Protein AF-A0A0J1J393-F1 (afdb_monomer)

Solvent-accessible surface area (backbone atoms only — not comparable to full-atom values): 5508 Å² total; per-residue (Å²): 138,66,65,65,86,74,43,38,67,24,71,94,51,29,39,32,69,69,55,50,25,66,78,66,74,44,53,67,69,58,52,54,52,46,51,61,58,47,45,79,83,40,72,68,45,62,86,85,76,78,54,34,33,15,27,57,32,88,89,36,70,68,34,48,51,50,50,56,50,50,53,55,51,52,53,51,47,53,52,51,50,51,61,65,40,51,64,55,32,60,74,72,65,73,118

Foldseek 3Di:
DQLQVVAEEALVQADALVNSCVVVVDDSVVSVVRVVVCVVPAVWDDPPPRSHIHGYDPPDPVSVVRSVVVVVVVVVVVVVVVVVCPVVCVVVVVD

Nearest PDB structures (foldseek):
  8cil-assembly1_B  TM=7.576E-01  e=1.894E-01  Coxiella burnetii
  3cuo-assembly2_C  TM=5.796E-01  e=1.445E-01  unclassified
  7el2-assembly1_B-2  TM=4.822E-01  e=3.256E-01  Acinetobacter baumannii
  2qww-assembly3_E  TM=4.716E-01  e=7.337E-01  Listeria monocytogenes serotype 4b str. F2365
  5x7z-assembly1_A-2  TM=4.046E-01  e=1.653E+00  Mycobacterium tuberculosis H37Rv

Mean predicted aligned error: 3.08 Å

Structure (mmCIF, N/CA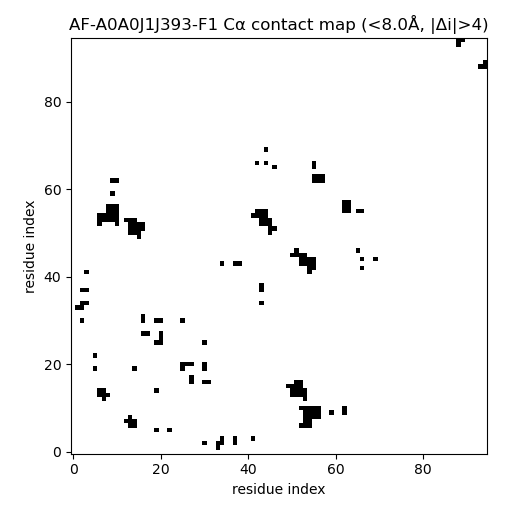/C/O backbone):
data_AF-A0A0J1J393-F1
#
_entry.id   AF-A0A0J1J393-F1
#
loop_
_atom_site.group_PDB
_atom_site.id
_atom_site.type_symbol
_atom_site.label_atom_id
_atom_site.label_alt_id
_atom_site.label_comp_id
_atom_site.label_asym_id
_atom_site.label_entity_id
_atom_site.label_seq_id
_atom_site.pdbx_PDB_ins_code
_atom_site.Cartn_x
_atom_site.Cartn_y
_atom_site.Cartn_z
_atom_site.occupancy
_atom_site.B_iso_or_equiv
_atom_site.auth_seq_id
_atom_site.auth_comp_id
_atom_site.auth_asym_id
_atom_site.auth_atom_id
_atom_site.pdbx_PDB_model_num
ATOM 1 N N . MET A 1 1 ? -17.329 -9.002 -3.253 1.00 81.94 1 MET A N 1
ATOM 2 C CA . MET A 1 1 ? -16.886 -8.416 -1.971 1.00 81.94 1 MET A CA 1
ATOM 3 C C . MET A 1 1 ? -16.017 -7.214 -2.264 1.00 81.94 1 MET A C 1
ATOM 5 O O . MET A 1 1 ? -15.157 -7.324 -3.132 1.00 81.94 1 MET A O 1
ATOM 9 N N . ASN A 1 2 ? -16.246 -6.107 -1.566 1.00 93.56 2 ASN A N 1
ATOM 10 C CA . ASN A 1 2 ? -15.447 -4.898 -1.685 1.00 93.56 2 ASN A CA 1
ATOM 11 C C . ASN A 1 2 ? -14.578 -4.741 -0.426 1.00 93.56 2 ASN A C 1
ATOM 13 O O . ASN A 1 2 ? -15.090 -4.782 0.686 1.00 93.56 2 ASN A O 1
ATOM 17 N N . ILE A 1 3 ? -13.258 -4.610 -0.589 1.00 97.25 3 ILE A N 1
ATOM 18 C CA . ILE A 1 3 ? -12.338 -4.464 0.554 1.00 97.25 3 ILE A CA 1
ATOM 19 C C . ILE A 1 3 ? -12.459 -3.088 1.219 1.00 97.25 3 ILE A C 1
ATOM 21 O O . ILE A 1 3 ? -12.127 -2.953 2.392 1.00 97.25 3 ILE A O 1
ATOM 25 N N . VAL A 1 4 ? -12.948 -2.082 0.482 1.00 97.88 4 VAL A N 1
ATOM 26 C CA . VAL A 1 4 ? -13.142 -0.708 0.971 1.00 97.88 4 VAL A CA 1
ATOM 27 C C . VAL A 1 4 ? -14.098 -0.684 2.162 1.00 97.88 4 VAL A C 1
ATOM 29 O O . VAL A 1 4 ? -13.835 0.032 3.120 1.00 97.88 4 VAL A O 1
ATOM 32 N N . ASP A 1 5 ? -15.121 -1.542 2.160 1.00 97.88 5 ASP A N 1
ATOM 33 C CA . ASP A 1 5 ? -16.120 -1.646 3.235 1.00 97.88 5 ASP A CA 1
ATOM 34 C C . ASP A 1 5 ? -15.502 -2.039 4.595 1.00 97.88 5 ASP A C 1
ATOM 36 O O . ASP A 1 5 ? -16.114 -1.849 5.643 1.00 97.88 5 ASP A O 1
ATOM 40 N N . TYR A 1 6 ? -14.274 -2.570 4.589 1.00 98.12 6 TYR A N 1
ATOM 41 C CA . TYR A 1 6 ? -13.526 -2.984 5.779 1.00 98.12 6 TYR A CA 1
ATOM 42 C C . TYR A 1 6 ? -12.398 -2.012 6.153 1.00 98.12 6 TYR A C 1
ATOM 44 O O . TYR A 1 6 ? -11.706 -2.241 7.147 1.00 98.12 6 TYR A O 1
ATOM 52 N N . ILE A 1 7 ? -12.171 -0.958 5.362 1.00 98.25 7 ILE A N 1
ATOM 53 C CA . ILE A 1 7 ? -11.112 0.029 5.588 1.00 98.25 7 ILE A CA 1
ATOM 54 C C . ILE A 1 7 ? -11.756 1.320 6.105 1.00 98.25 7 ILE A C 1
ATOM 56 O O . ILE A 1 7 ? -12.432 2.016 5.349 1.00 98.25 7 ILE A O 1
ATOM 60 N N . PRO A 1 8 ? -11.544 1.674 7.379 1.00 98.25 8 PRO A N 1
ATOM 61 C CA . PRO A 1 8 ? -12.206 2.821 7.977 1.00 98.25 8 PRO A CA 1
ATOM 62 C C . PRO A 1 8 ? -11.600 4.153 7.525 1.00 98.25 8 PRO A C 1
ATOM 64 O O . PRO A 1 8 ? -10.447 4.241 7.086 1.00 98.25 8 PRO A O 1
ATOM 67 N N . VAL A 1 9 ? -12.402 5.207 7.681 1.00 98.50 9 VAL A N 1
ATOM 68 C CA . VAL A 1 9 ? -11.992 6.597 7.466 1.00 98.50 9 VAL A CA 1
ATOM 69 C C . VAL A 1 9 ? -11.223 7.109 8.690 1.00 98.50 9 VAL A C 1
ATOM 71 O O . VAL A 1 9 ? -11.618 6.856 9.831 1.00 98.50 9 VAL A O 1
ATOM 74 N N . GLY A 1 10 ? -10.139 7.846 8.455 1.00 98.25 10 GLY A N 1
ATOM 75 C CA . GLY A 1 10 ? -9.304 8.458 9.484 1.00 98.25 10 GLY A CA 1
ATOM 76 C C . GLY A 1 10 ? -8.104 7.599 9.890 1.00 98.25 10 GLY A C 1
ATOM 77 O O . GLY A 1 10 ? -8.249 6.423 10.225 1.00 98.25 10 GLY A O 1
ATOM 78 N N . TYR A 1 11 ? -6.913 8.200 9.950 1.00 97.50 11 TYR A N 1
ATOM 79 C CA . TYR A 1 11 ? -5.672 7.518 10.364 1.00 97.50 11 TYR A CA 1
ATOM 80 C C . TYR A 1 11 ? -5.772 6.816 11.730 1.00 97.50 11 TYR A C 1
ATOM 82 O O . TYR A 1 11 ? -5.253 5.717 11.919 1.00 97.50 11 TYR A O 1
ATOM 90 N N . GLN A 1 12 ? -6.466 7.434 12.684 1.00 96.69 12 GLN A N 1
ATOM 91 C CA . GLN A 1 12 ? -6.682 6.887 14.029 1.00 96.69 12 GLN A CA 1
ATOM 92 C C . GLN A 1 12 ? -7.437 5.551 14.047 1.00 96.69 12 GLN A C 1
ATOM 94 O O . GLN A 1 12 ? -7.290 4.789 14.998 1.00 96.69 12 GLN A O 1
ATOM 99 N N . ASN A 1 13 ? -8.193 5.256 12.988 1.00 97.44 13 ASN A N 1
ATOM 100 C CA . ASN A 1 13 ? -8.982 4.038 12.858 1.00 97.44 13 ASN A CA 1
ATOM 101 C C . ASN A 1 13 ? -8.271 2.960 12.028 1.00 97.44 13 ASN A C 1
ATOM 103 O O . ASN A 1 13 ? -8.875 1.930 11.754 1.00 97.44 13 ASN A O 1
ATOM 107 N N . ALA A 1 14 ? -7.022 3.182 11.601 1.00 97.94 14 ALA A N 1
ATOM 108 C CA . ALA A 1 14 ? -6.336 2.315 10.648 1.00 97.94 14 ALA A CA 1
ATOM 109 C C . ALA A 1 14 ? -6.414 0.819 11.003 1.00 97.94 14 ALA A C 1
ATOM 111 O O . ALA A 1 14 ? -6.261 0.408 12.155 1.00 97.94 14 ALA A O 1
ATOM 112 N N . VAL A 1 15 ? -6.631 0.003 9.971 1.00 98.19 15 VAL A N 1
ATOM 113 C CA . VAL A 1 15 ? -6.803 -1.445 10.086 1.00 98.19 15 VAL A CA 1
ATOM 114 C C . VAL A 1 15 ? -5.597 -2.175 9.507 1.00 98.19 15 VAL A C 1
ATOM 116 O O . VAL A 1 15 ? -5.160 -1.945 8.376 1.00 98.19 15 VAL A O 1
ATOM 119 N N . THR A 1 16 ? -5.019 -3.087 10.277 1.00 98.00 16 THR A N 1
ATOM 120 C CA . THR A 1 16 ? -3.874 -3.878 9.816 1.00 98.00 16 THR A CA 1
ATOM 121 C C . THR A 1 16 ? -4.296 -4.915 8.777 1.00 98.00 16 THR A C 1
ATOM 123 O O . THR A 1 16 ? -5.434 -5.386 8.748 1.00 98.00 16 THR A O 1
ATOM 126 N N . ARG A 1 17 ? -3.345 -5.362 7.948 1.00 96.88 17 ARG A N 1
ATOM 127 C CA . ARG A 1 17 ? -3.605 -6.437 6.975 1.00 96.88 17 ARG A CA 1
ATOM 128 C C . ARG A 1 17 ? -4.061 -7.731 7.650 1.00 96.88 17 ARG A C 1
ATOM 130 O O . ARG A 1 17 ? -4.970 -8.385 7.160 1.00 96.88 17 ARG A O 1
ATOM 137 N N . LYS A 1 18 ? -3.479 -8.054 8.812 1.00 98.06 18 LYS A N 1
ATOM 138 C CA . LYS A 1 18 ? -3.866 -9.216 9.621 1.00 98.06 18 LYS A CA 1
ATOM 139 C C . LYS A 1 18 ? -5.329 -9.130 10.064 1.00 98.06 18 LYS A C 1
ATOM 141 O O . LYS A 1 18 ? -6.043 -10.120 9.955 1.00 98.06 18 LYS A O 1
ATOM 146 N N . GLN A 1 19 ? -5.776 -7.962 10.529 1.00 98.25 19 GLN A N 1
ATOM 147 C CA . GLN A 1 19 ? -7.184 -7.742 10.873 1.00 98.25 19 GLN A CA 1
ATOM 148 C C . GLN A 1 19 ? -8.085 -7.891 9.646 1.00 98.25 19 GLN A C 1
ATOM 150 O O . GLN A 1 19 ? -9.097 -8.573 9.736 1.00 98.25 19 GLN A O 1
ATOM 155 N N . LEU A 1 20 ? -7.693 -7.349 8.489 1.00 98.19 20 LEU A N 1
ATOM 156 C CA . LEU A 1 20 ? -8.447 -7.533 7.245 1.00 98.19 20 LEU A CA 1
ATOM 157 C C . LEU A 1 20 ? -8.572 -9.012 6.854 1.00 98.19 20 LEU A C 1
ATOM 159 O O . LEU A 1 20 ? -9.663 -9.441 6.492 1.00 98.19 20 LEU A O 1
ATOM 163 N N . CYS A 1 21 ? -7.510 -9.814 6.975 1.00 98.38 21 CYS A N 1
ATOM 164 C CA . CYS A 1 21 ? -7.587 -11.261 6.733 1.00 98.38 21 CYS A CA 1
ATOM 165 C C . CYS A 1 21 ? -8.604 -11.942 7.660 1.00 98.38 21 CYS A C 1
ATOM 167 O O . CYS A 1 21 ? -9.395 -12.759 7.201 1.00 98.38 21 CYS A O 1
ATOM 169 N N . ILE A 1 22 ? -8.622 -11.575 8.946 1.00 98.12 22 ILE A N 1
ATOM 170 C CA . ILE A 1 22 ? -9.574 -12.120 9.927 1.00 98.12 22 ILE A CA 1
ATOM 171 C C . ILE A 1 22 ? -11.010 -11.705 9.580 1.00 98.12 22 ILE A C 1
ATOM 173 O O . ILE A 1 22 ? -11.889 -12.557 9.525 1.00 98.12 22 ILE A O 1
ATOM 177 N N . LEU A 1 23 ? -11.242 -10.417 9.310 1.00 97.31 23 LEU A N 1
ATOM 178 C CA . LEU A 1 23 ? -12.572 -9.865 9.023 1.00 97.31 23 LEU A CA 1
ATOM 179 C C . LEU A 1 23 ? -13.173 -10.399 7.718 1.00 97.31 23 LEU A C 1
ATOM 181 O O . LEU A 1 23 ? -14.388 -10.521 7.602 1.00 97.31 23 LEU A O 1
ATOM 185 N N . THR A 1 24 ? -12.326 -10.700 6.735 1.00 96.88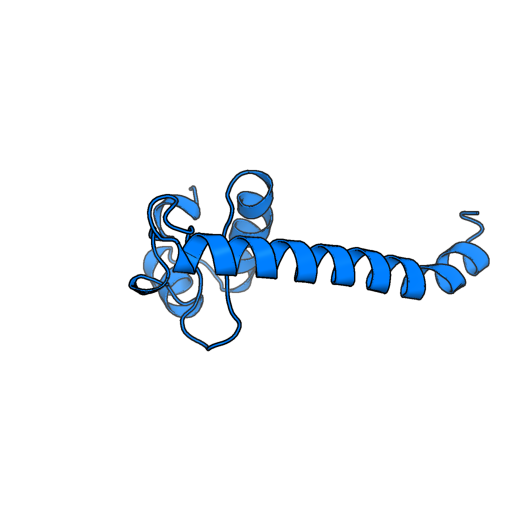 24 THR A N 1
ATOM 186 C CA . THR A 1 24 ? -12.758 -11.143 5.402 1.00 96.88 24 THR A CA 1
ATOM 187 C C . THR A 1 24 ? -12.702 -12.659 5.212 1.00 96.88 24 THR A C 1
ATOM 189 O O . THR A 1 24 ? -13.254 -13.165 4.238 1.00 96.88 24 THR A O 1
ATOM 192 N N . GLY A 1 25 ? -12.000 -13.389 6.087 1.00 97.75 25 GLY A N 1
ATOM 193 C CA . GLY A 1 25 ? -11.697 -14.814 5.910 1.00 97.75 25 GLY A CA 1
ATOM 194 C C . GLY A 1 25 ? -10.764 -15.114 4.728 1.00 97.75 25 GLY A C 1
ATOM 195 O O . GLY A 1 25 ? -10.620 -16.269 4.329 1.00 97.75 25 GLY A O 1
ATOM 196 N N . LEU A 1 26 ? -10.145 -14.090 4.133 1.00 97.94 26 LEU A N 1
ATOM 197 C CA . LEU A 1 26 ? -9.297 -14.224 2.953 1.00 97.94 26 LEU A CA 1
ATOM 198 C C . LEU A 1 26 ? -7.821 -14.396 3.317 1.00 97.94 26 LEU A C 1
ATOM 200 O O . LEU A 1 26 ? -7.344 -13.965 4.366 1.00 97.94 26 LEU A O 1
ATOM 204 N N . SER A 1 27 ? -7.065 -14.981 2.386 1.00 98.06 27 SER A N 1
ATOM 205 C CA . SER A 1 27 ? -5.610 -15.052 2.499 1.00 98.06 27 SER A CA 1
ATOM 206 C C . SER A 1 27 ? -4.962 -13.668 2.379 1.00 98.06 27 SER A C 1
ATOM 208 O O . SER A 1 27 ? -5.459 -12.793 1.666 1.00 98.06 27 SER A O 1
ATOM 210 N N . ASP A 1 28 ? -3.790 -13.499 3.003 1.00 98.00 28 ASP A N 1
ATOM 211 C CA . ASP A 1 28 ? -3.017 -12.245 2.951 1.00 98.00 28 ASP A CA 1
ATOM 212 C C . ASP A 1 28 ? -2.754 -11.780 1.514 1.00 98.00 28 ASP A C 1
ATOM 214 O O . ASP A 1 28 ? -2.910 -10.603 1.189 1.00 98.00 28 ASP A O 1
ATOM 218 N N . ARG A 1 29 ? -2.440 -12.732 0.623 1.00 98.06 29 ARG A N 1
ATOM 219 C CA . ARG A 1 29 ? -2.242 -12.466 -0.804 1.00 98.06 29 ARG A CA 1
ATOM 220 C C . ARG A 1 29 ? -3.494 -11.859 -1.430 1.00 98.06 29 ARG A C 1
ATOM 222 O O . ARG A 1 29 ? -3.388 -10.822 -2.076 1.00 98.06 29 ARG A O 1
ATOM 229 N N . LYS A 1 30 ? -4.668 -12.456 -1.196 1.00 98.19 30 LYS A N 1
ATOM 230 C CA . LYS A 1 30 ? -5.925 -11.965 -1.771 1.00 98.19 30 LYS A CA 1
ATOM 231 C C . LYS A 1 30 ? -6.309 -10.596 -1.209 1.00 98.19 30 LYS A C 1
ATOM 233 O O . LYS A 1 30 ? -6.722 -9.738 -1.980 1.00 98.19 30 LYS A O 1
ATOM 238 N N . VAL A 1 31 ? -6.121 -10.364 0.093 1.00 98.31 31 VAL A N 1
ATOM 239 C CA . VAL A 1 31 ? -6.331 -9.044 0.718 1.00 98.31 31 VAL A CA 1
ATOM 240 C C . VAL A 1 31 ? -5.423 -7.992 0.082 1.00 98.31 31 VAL A C 1
ATOM 242 O O . VAL A 1 31 ? -5.883 -6.911 -0.275 1.00 98.31 31 VAL A O 1
ATOM 245 N N . ARG A 1 32 ? -4.138 -8.306 -0.103 1.00 97.69 32 ARG A N 1
ATOM 246 C CA . ARG A 1 32 ? -3.170 -7.392 -0.718 1.00 97.69 32 ARG A CA 1
ATOM 247 C C . ARG A 1 32 ? -3.554 -7.029 -2.153 1.00 97.69 32 ARG A C 1
ATOM 249 O O . ARG A 1 32 ? -3.455 -5.858 -2.511 1.00 97.69 32 ARG A O 1
ATOM 256 N N . ASP A 1 33 ? -3.995 -8.007 -2.940 1.00 98.06 33 ASP A N 1
ATOM 257 C CA . ASP A 1 33 ? -4.413 -7.786 -4.327 1.00 98.06 33 ASP A CA 1
ATOM 258 C C . ASP A 1 33 ? -5.687 -6.920 -4.378 1.00 98.06 33 ASP A C 1
ATOM 260 O O . ASP A 1 33 ? -5.725 -5.928 -5.100 1.00 98.06 33 ASP A O 1
ATOM 264 N N . LEU A 1 34 ? -6.676 -7.193 -3.515 1.00 98.25 34 LEU A N 1
ATOM 265 C CA . LEU A 1 34 ? -7.890 -6.374 -3.413 1.00 98.25 34 LEU A CA 1
ATOM 266 C C . LEU A 1 34 ? -7.598 -4.920 -3.010 1.00 98.25 34 LEU A C 1
ATOM 268 O O . LEU A 1 34 ? -8.203 -4.006 -3.561 1.00 98.25 34 LEU A O 1
ATOM 272 N N . ILE A 1 35 ? -6.673 -4.683 -2.070 1.00 98.06 35 ILE A N 1
ATOM 273 C CA . ILE A 1 35 ? -6.259 -3.318 -1.694 1.00 98.06 35 ILE A CA 1
ATOM 274 C C . ILE A 1 35 ? -5.597 -2.611 -2.880 1.00 98.06 35 ILE A C 1
ATOM 276 O O . ILE A 1 35 ? -5.860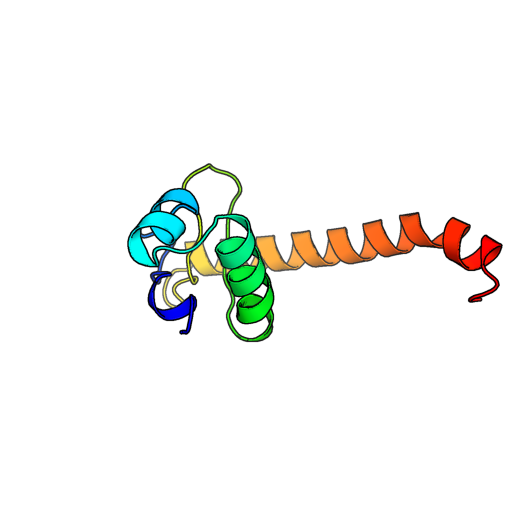 -1.433 -3.116 1.00 98.06 35 ILE A O 1
ATOM 280 N N . ALA A 1 36 ? -4.718 -3.306 -3.610 1.00 96.94 36 ALA A N 1
ATOM 281 C CA . ALA A 1 36 ? -4.055 -2.744 -4.784 1.00 96.94 36 ALA A CA 1
ATOM 282 C C . ALA A 1 36 ? -5.067 -2.369 -5.875 1.00 96.94 36 ALA A C 1
ATOM 284 O O . ALA A 1 36 ? -4.926 -1.322 -6.503 1.00 96.94 36 ALA A O 1
ATOM 285 N N . ASP A 1 37 ? -6.103 -3.187 -6.051 1.00 97.81 37 ASP A N 1
ATOM 286 C CA . ASP A 1 37 ? -7.176 -2.922 -6.998 1.00 97.81 37 ASP A CA 1
ATOM 287 C C . ASP A 1 37 ? -8.052 -1.740 -6.574 1.00 97.81 37 ASP A C 1
ATOM 289 O O . ASP A 1 37 ? -8.274 -0.827 -7.369 1.00 97.81 37 ASP A O 1
ATOM 293 N N . ALA A 1 38 ? -8.485 -1.706 -5.312 1.00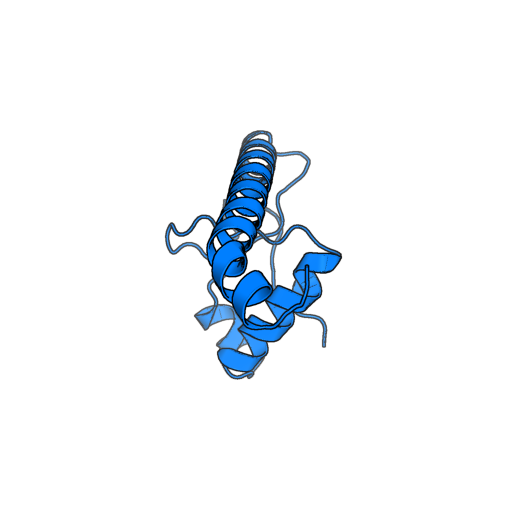 97.94 38 ALA A N 1
ATOM 294 C CA . ALA A 1 38 ? -9.320 -0.635 -4.770 1.00 97.94 38 ALA A CA 1
ATOM 295 C C . ALA A 1 38 ? -8.624 0.736 -4.775 1.00 97.94 38 ALA A C 1
ATOM 297 O O . ALA A 1 38 ? -9.276 1.765 -4.944 1.00 97.94 38 ALA A O 1
ATOM 298 N N . ARG A 1 39 ? -7.290 0.766 -4.648 1.00 96.56 39 ARG A N 1
ATOM 299 C CA . ARG A 1 39 ? -6.492 2.003 -4.692 1.00 96.56 39 ARG A CA 1
ATOM 300 C C . ARG A 1 39 ? -6.616 2.802 -5.982 1.00 96.56 39 ARG A C 1
ATOM 302 O O . ARG A 1 39 ? -6.279 3.982 -5.977 1.00 96.56 39 ARG A O 1
ATOM 309 N N . ARG A 1 40 ? -7.067 2.175 -7.069 1.00 95.88 40 ARG A N 1
ATOM 310 C CA . ARG A 1 40 ? -7.292 2.862 -8.346 1.00 95.88 40 ARG A CA 1
ATOM 311 C C . ARG A 1 40 ? -8.446 3.863 -8.267 1.00 95.88 40 ARG A C 1
ATOM 313 O O . ARG A 1 40 ? -8.381 4.887 -8.928 1.00 95.88 40 ARG A O 1
ATOM 320 N N . GLU A 1 41 ? -9.418 3.607 -7.391 1.00 97.38 41 GLU A N 1
ATOM 321 C CA . GLU A 1 41 ? -10.635 4.418 -7.249 1.00 97.38 41 GLU A CA 1
ATOM 322 C C . GLU A 1 41 ? -10.771 5.068 -5.860 1.00 97.38 41 GLU A C 1
ATOM 324 O O . GLU A 1 41 ? -11.582 5.966 -5.659 1.00 97.38 41 GLU A O 1
ATOM 329 N N . THR A 1 42 ? -10.012 4.609 -4.858 1.00 97.62 42 THR A N 1
ATOM 330 C CA . THR A 1 42 ? -10.126 5.073 -3.465 1.00 97.62 42 THR A CA 1
ATOM 331 C C . THR A 1 42 ? -8.747 5.338 -2.850 1.00 97.62 42 THR A C 1
ATOM 333 O O . THR A 1 42 ? -7.882 4.460 -2.893 1.00 97.62 42 THR A O 1
ATOM 336 N N . PRO A 1 43 ? -8.509 6.502 -2.213 1.00 97.31 43 PRO A N 1
ATOM 337 C CA . PRO A 1 43 ? -7.204 6.841 -1.644 1.00 97.31 43 PRO A CA 1
ATOM 338 C C . PRO A 1 43 ? -6.910 6.045 -0.360 1.00 97.31 43 PRO A C 1
ATOM 340 O O . PRO A 1 43 ? -7.071 6.543 0.745 1.00 97.31 43 PRO A O 1
ATOM 343 N N . ILE A 1 44 ? -6.454 4.797 -0.480 1.00 98.06 44 ILE A N 1
ATOM 344 C CA . ILE A 1 44 ? -6.121 3.941 0.673 1.00 98.06 44 ILE A CA 1
ATOM 345 C C . ILE A 1 44 ? -4.649 4.122 1.066 1.00 98.06 44 ILE A C 1
ATOM 347 O O . ILE A 1 44 ? -3.738 3.620 0.392 1.00 98.06 44 ILE A O 1
ATOM 351 N N . ILE A 1 45 ? -4.402 4.756 2.209 1.00 96.94 45 ILE A N 1
ATOM 352 C CA . ILE A 1 45 ? -3.060 5.091 2.698 1.00 96.94 45 ILE A CA 1
ATOM 353 C C . ILE A 1 45 ? -2.578 4.045 3.705 1.00 96.94 45 ILE A C 1
ATOM 355 O O . ILE A 1 45 ? -3.350 3.514 4.494 1.00 96.94 45 ILE A O 1
ATOM 359 N N . ASN A 1 46 ? -1.275 3.760 3.684 1.00 95.62 46 ASN A N 1
ATOM 360 C CA . ASN A 1 46 ? -0.558 3.092 4.770 1.00 95.62 46 ASN A CA 1
ATOM 361 C C . ASN A 1 46 ? 0.777 3.821 4.971 1.00 95.62 46 ASN A C 1
ATOM 363 O O . ASN A 1 46 ? 1.542 3.948 4.015 1.00 95.62 46 ASN A O 1
ATOM 367 N N . GLN A 1 47 ? 1.043 4.303 6.188 1.00 91.88 47 GLN 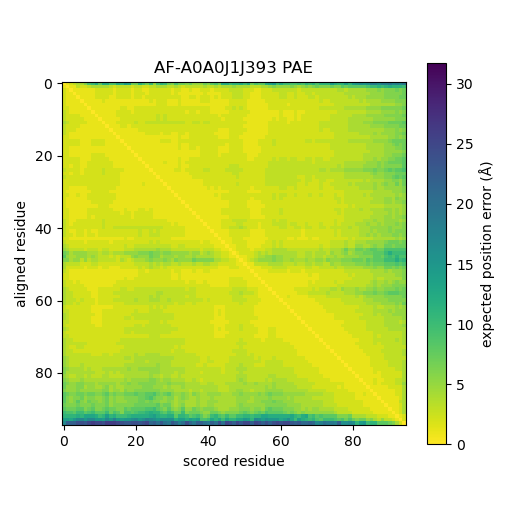A N 1
ATOM 368 C CA . GLN A 1 47 ? 2.218 5.132 6.493 1.00 91.88 47 GLN A CA 1
ATOM 369 C C . GLN A 1 47 ? 3.466 4.345 6.918 1.00 91.88 47 GLN A C 1
ATOM 371 O O . GLN A 1 47 ? 4.462 4.945 7.302 1.00 91.88 47 GLN A O 1
ATOM 376 N N . GLN A 1 48 ? 3.444 3.012 6.816 1.00 87.94 48 GLN A N 1
ATOM 377 C CA . GLN A 1 48 ? 4.555 2.125 7.191 1.00 87.94 48 GLN A CA 1
ATOM 378 C C . GLN A 1 48 ? 4.962 2.218 8.673 1.00 87.94 48 GLN A C 1
ATOM 380 O O . GLN A 1 48 ? 6.049 1.808 9.058 1.00 87.94 48 GLN A O 1
ATOM 385 N N . ASP A 1 49 ? 4.057 2.695 9.521 1.00 92.00 49 ASP A N 1
ATOM 386 C CA . ASP A 1 49 ? 4.210 2.845 10.970 1.00 92.00 49 ASP A CA 1
ATOM 387 C C . ASP A 1 49 ? 3.559 1.693 11.757 1.00 92.00 49 ASP A C 1
ATOM 389 O O . ASP A 1 49 ? 3.300 1.794 12.953 1.00 92.00 49 ASP A O 1
ATOM 393 N N . SER A 1 50 ? 3.271 0.588 11.068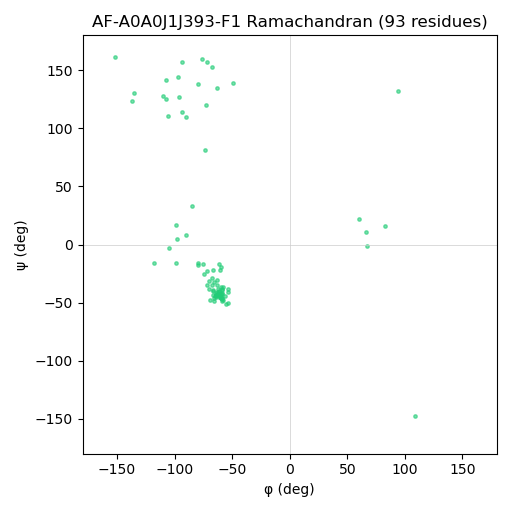 1.00 91.25 50 SER A N 1
ATOM 394 C CA . SER A 1 50 ? 2.568 -0.596 11.578 1.00 91.25 50 SER A CA 1
ATOM 395 C C . SER A 1 50 ? 1.090 -0.403 11.949 1.00 91.25 50 SER A C 1
ATOM 397 O O . SER A 1 50 ? 0.445 -1.397 12.282 1.00 91.25 50 SER A O 1
ATOM 399 N N . LYS A 1 51 ? 0.504 0.800 11.827 1.00 94.25 51 LYS A N 1
ATOM 400 C CA . LYS A 1 51 ? -0.920 1.013 12.162 1.00 94.25 51 LYS A CA 1
ATOM 401 C C . LYS A 1 51 ? -1.891 0.454 11.129 1.00 94.25 51 LYS A C 1
ATOM 403 O O . LYS A 1 51 ? -3.003 0.077 11.470 1.00 94.25 51 LYS A O 1
ATOM 408 N N . GLY A 1 52 ? -1.455 0.330 9.879 1.00 97.19 52 GLY A N 1
ATOM 409 C CA . GLY A 1 52 ? -2.227 -0.329 8.829 1.00 97.19 52 GLY A CA 1
ATOM 410 C C . GLY A 1 52 ? -2.775 0.628 7.779 1.00 97.19 52 GLY A C 1
ATOM 411 O O . GLY A 1 52 ? -2.110 1.588 7.395 1.00 97.19 52 GLY A O 1
ATOM 412 N N . TYR A 1 53 ? -3.943 0.287 7.245 1.00 98.19 53 TYR A N 1
ATOM 413 C CA . TYR A 1 53 ? -4.582 0.934 6.105 1.00 98.19 53 TYR A CA 1
ATOM 414 C C . TYR A 1 53 ? -5.784 1.762 6.553 1.00 98.19 53 TYR A C 1
ATOM 416 O O . TYR A 1 53 ? -6.533 1.334 7.428 1.00 98.19 53 TYR A O 1
ATOM 424 N N . TYR A 1 54 ? -5.983 2.920 5.937 1.00 98.62 54 TYR A N 1
ATOM 425 C CA . TYR A 1 54 ? -7.133 3.788 6.186 1.00 98.62 54 TYR A CA 1
ATOM 426 C C . TYR A 1 54 ? -7.457 4.619 4.943 1.00 98.62 54 TYR A C 1
ATOM 428 O O . TYR A 1 54 ? -6.612 4.785 4.055 1.00 98.62 54 TYR A O 1
ATOM 436 N N . ILE A 1 55 ? -8.672 5.154 4.899 1.00 98.56 55 ILE A N 1
ATOM 437 C CA . ILE A 1 55 ? -9.077 6.185 3.940 1.00 98.56 55 ILE A CA 1
ATOM 438 C C . ILE A 1 55 ? -8.914 7.537 4.647 1.00 98.56 55 ILE A C 1
ATOM 440 O O . ILE A 1 55 ? -9.410 7.682 5.763 1.00 98.56 55 ILE A O 1
ATOM 444 N N . PRO A 1 56 ? -8.198 8.518 4.079 1.00 98.25 56 PRO A N 1
ATOM 445 C CA . PRO A 1 56 ? -7.996 9.805 4.725 1.00 98.25 56 PRO A CA 1
ATOM 446 C C . PRO A 1 56 ? -9.331 10.524 4.916 1.00 98.25 56 PRO A C 1
ATOM 448 O O . PRO A 1 56 ? -10.138 10.603 3.989 1.00 98.25 56 PRO A O 1
ATOM 451 N N . ASP A 1 57 ? -9.541 11.077 6.107 1.00 98.44 57 ASP A N 1
ATOM 452 C CA . ASP A 1 57 ? -10.662 11.980 6.353 1.00 98.44 57 ASP A CA 1
ATOM 453 C C . ASP A 1 57 ? -10.400 13.338 5.680 1.00 98.44 57 ASP A C 1
ATOM 455 O O . ASP A 1 57 ? -9.433 14.031 6.003 1.00 98.44 57 ASP A O 1
ATOM 459 N N . THR A 1 58 ? -11.275 13.746 4.757 1.00 96.81 58 THR A N 1
ATOM 460 C CA . THR A 1 58 ? -11.159 15.025 4.040 1.00 96.81 58 THR A CA 1
ATOM 461 C C . THR A 1 58 ? -11.334 16.246 4.944 1.00 96.81 58 THR A C 1
ATOM 463 O O . THR A 1 58 ? -10.860 17.326 4.595 1.00 96.81 58 THR A O 1
ATOM 466 N N . GLY A 1 59 ? -11.986 16.089 6.101 1.00 97.88 59 GLY A N 1
ATOM 467 C CA . GLY A 1 59 ? -12.082 17.123 7.134 1.00 97.88 59 GLY A CA 1
ATOM 468 C C . GLY A 1 59 ? -10.828 17.235 8.011 1.00 97.88 59 GLY A C 1
ATOM 469 O O . GLY A 1 59 ? -10.638 18.247 8.684 1.00 97.88 59 GLY A O 1
ATOM 470 N N . SER A 1 60 ? -9.941 16.234 7.988 1.00 98.00 60 SER A N 1
ATOM 471 C CA . SER A 1 60 ? -8.712 16.204 8.784 1.00 98.00 60 SER A CA 1
ATOM 472 C C . SER A 1 60 ? -7.528 16.767 7.997 1.00 98.00 60 SER A C 1
ATOM 474 O O . SER A 1 60 ? -7.030 16.178 7.035 1.00 98.00 60 SER A O 1
ATOM 476 N N . ILE A 1 61 ? -6.995 17.901 8.459 1.00 97.88 61 ILE A N 1
ATOM 477 C CA . ILE A 1 61 ? -5.783 18.509 7.882 1.00 97.88 61 ILE A CA 1
ATOM 478 C C . ILE A 1 61 ? -4.596 17.533 7.940 1.00 97.88 61 ILE A C 1
ATOM 480 O O . ILE A 1 61 ? -3.790 17.482 7.009 1.00 97.88 61 ILE A O 1
ATOM 484 N N . ILE A 1 62 ? -4.493 16.743 9.012 1.00 96.69 62 ILE A N 1
ATOM 485 C CA . ILE A 1 62 ? -3.406 15.774 9.208 1.00 96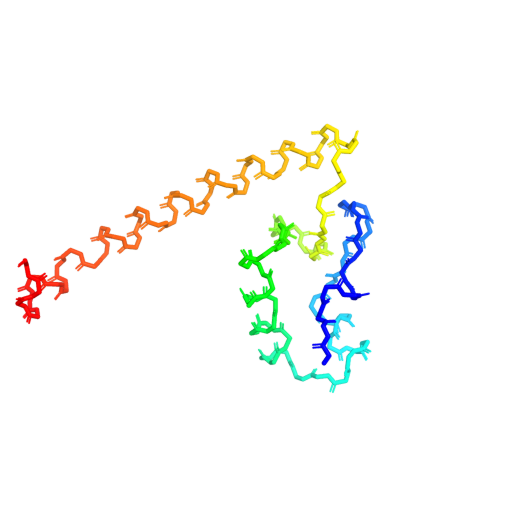.69 62 ILE A CA 1
ATOM 486 C C . ILE A 1 62 ? -3.490 14.667 8.149 1.00 96.69 62 ILE A C 1
ATOM 488 O O . ILE A 1 62 ? -2.485 14.359 7.500 1.00 96.69 62 ILE A O 1
ATOM 492 N N . ASP A 1 63 ? -4.684 14.128 7.910 1.00 98.00 63 ASP A N 1
ATOM 493 C CA . ASP A 1 63 ? -4.912 13.071 6.922 1.00 98.00 63 ASP A CA 1
ATOM 494 C C . ASP A 1 63 ? -4.680 13.579 5.497 1.00 98.00 63 ASP A C 1
ATOM 496 O O . ASP A 1 63 ? -4.045 12.899 4.689 1.00 98.00 63 ASP A O 1
ATOM 500 N N . MET A 1 64 ? -5.096 14.809 5.191 1.00 98.25 64 MET A N 1
ATOM 501 C CA . MET A 1 64 ? -4.846 15.423 3.885 1.00 98.25 64 MET A CA 1
ATOM 502 C C . MET A 1 64 ? -3.357 15.713 3.648 1.00 98.25 64 MET A C 1
ATOM 504 O O . MET A 1 64 ? -2.858 15.562 2.529 1.00 98.25 64 MET A O 1
ATOM 508 N N . CYS A 1 65 ? -2.606 16.086 4.686 1.00 97.62 65 CYS A N 1
ATOM 509 C CA . CYS A 1 65 ? -1.147 16.189 4.614 1.00 97.62 65 CYS A CA 1
ATOM 510 C C . CYS A 1 65 ? -0.492 14.825 4.354 1.00 97.62 65 CYS A C 1
ATOM 512 O O . CYS A 1 65 ? 0.412 14.731 3.517 1.00 97.62 65 CYS A O 1
ATOM 514 N N . ALA A 1 66 ? -0.969 13.768 5.014 1.00 96.94 66 ALA A N 1
ATOM 515 C CA . ALA A 1 66 ? -0.521 12.403 4.759 1.00 96.94 66 ALA A CA 1
ATOM 516 C C . ALA A 1 66 ? -0.819 11.954 3.323 1.00 96.94 66 ALA A C 1
ATOM 518 O O . ALA A 1 66 ? 0.065 11.407 2.665 1.00 96.94 66 ALA A O 1
ATOM 519 N N . LEU A 1 67 ? -2.012 12.255 2.802 1.00 97.75 67 LEU A N 1
ATOM 520 C CA . LEU A 1 67 ? -2.387 11.962 1.418 1.00 97.75 67 LEU A CA 1
ATOM 521 C C . LEU A 1 67 ? -1.449 12.654 0.423 1.00 97.75 67 LEU A C 1
ATOM 523 O O . LEU A 1 67 ? -0.930 12.015 -0.488 1.00 97.75 67 LEU A O 1
ATOM 527 N N . ARG A 1 68 ? -1.151 13.943 0.623 1.00 97.88 68 ARG A N 1
ATOM 528 C CA . ARG A 1 68 ? -0.196 14.674 -0.229 1.00 97.88 68 ARG A CA 1
ATOM 529 C C . ARG A 1 68 ? 1.210 14.076 -0.173 1.00 97.88 68 ARG A C 1
ATOM 531 O O . ARG A 1 68 ? 1.888 14.011 -1.197 1.00 97.88 68 ARG A O 1
ATOM 538 N N . ARG A 1 69 ? 1.666 13.647 1.008 1.00 96.94 69 ARG A N 1
ATOM 539 C CA . ARG A 1 69 ? 2.956 12.954 1.159 1.00 96.94 69 ARG A CA 1
ATOM 540 C C . ARG A 1 69 ? 2.951 11.621 0.411 1.00 96.94 69 ARG A C 1
ATOM 542 O O . ARG A 1 69 ? 3.921 11.334 -0.283 1.00 96.94 69 ARG A O 1
ATOM 549 N N . TYR A 1 70 ? 1.869 10.856 0.522 1.00 95.88 70 TYR A N 1
ATOM 550 C CA . TYR A 1 70 ? 1.689 9.596 -0.191 1.00 95.88 70 TYR A CA 1
ATOM 551 C C . TYR A 1 70 ? 1.764 9.790 -1.713 1.00 95.88 70 TYR A C 1
ATOM 553 O O . TYR A 1 70 ? 2.539 9.097 -2.365 1.00 95.88 70 TYR A O 1
ATOM 561 N N . VAL A 1 71 ? 1.074 10.793 -2.271 1.00 97.25 71 VAL A N 1
ATOM 562 C CA . VAL A 1 71 ? 1.155 11.120 -3.709 1.00 97.25 71 VAL A CA 1
ATOM 563 C C . VAL A 1 71 ? 2.602 11.377 -4.137 1.00 97.25 71 VAL A C 1
ATOM 565 O O . VAL A 1 71 ? 3.094 10.731 -5.060 1.00 97.25 71 VAL A O 1
ATOM 568 N N . LYS A 1 72 ? 3.327 12.246 -3.419 1.00 97.25 72 LYS A N 1
ATOM 569 C CA . LYS A 1 72 ? 4.742 12.534 -3.722 1.00 97.25 72 LYS A CA 1
ATOM 570 C C . LYS A 1 72 ? 5.623 11.282 -3.662 1.00 97.25 72 LYS A C 1
ATOM 572 O O . LYS A 1 72 ? 6.533 11.125 -4.474 1.00 97.25 72 LYS A O 1
ATOM 577 N N . GLN A 1 73 ? 5.373 10.402 -2.692 1.00 95.31 73 GLN A N 1
ATOM 578 C CA . GLN A 1 73 ? 6.106 9.148 -2.545 1.00 95.31 73 GLN A CA 1
ATOM 579 C C . GLN A 1 73 ? 5.872 8.215 -3.740 1.00 95.31 73 GLN A C 1
ATOM 581 O O . GLN A 1 73 ? 6.836 7.666 -4.278 1.00 95.31 73 GLN A O 1
ATOM 586 N N . GLU A 1 74 ? 4.625 8.054 -4.184 1.00 95.38 74 GLU A N 1
ATOM 587 C CA . GLU A 1 74 ? 4.293 7.183 -5.315 1.00 95.38 74 GLU A CA 1
ATOM 588 C C . GLU A 1 74 ? 4.763 7.766 -6.659 1.00 95.38 74 GLU A C 1
ATOM 590 O O . GLU A 1 74 ? 5.276 7.024 -7.493 1.00 95.38 74 GLU A O 1
ATOM 595 N N . GLU A 1 75 ? 4.728 9.088 -6.852 1.00 97.69 75 GLU A N 1
ATOM 596 C CA . GLU A 1 75 ? 5.338 9.743 -8.022 1.00 97.69 75 GLU A CA 1
ATOM 597 C C . GLU A 1 75 ? 6.854 9.517 -8.084 1.00 97.69 75 GLU A C 1
ATOM 599 O O . GLU A 1 75 ? 7.420 9.234 -9.145 1.00 97.69 75 GLU A O 1
ATOM 604 N N . HIS A 1 76 ? 7.536 9.619 -6.940 1.00 97.44 76 HIS A N 1
ATOM 605 C CA . HIS A 1 76 ? 8.957 9.302 -6.859 1.00 97.44 76 HIS A CA 1
ATOM 606 C C . HIS A 1 76 ? 9.210 7.821 -7.175 1.00 97.44 76 HIS A C 1
ATOM 608 O O . HIS A 1 76 ? 10.155 7.488 -7.895 1.00 97.44 76 HIS A O 1
ATOM 614 N N . ARG A 1 77 ? 8.350 6.921 -6.681 1.00 95.94 77 ARG A N 1
ATOM 615 C CA . ARG A 1 77 ? 8.424 5.488 -6.982 1.00 95.94 77 ARG A CA 1
ATOM 616 C C . ARG A 1 77 ? 8.248 5.212 -8.474 1.00 95.94 77 ARG A C 1
ATOM 618 O O . ARG A 1 77 ? 9.028 4.439 -9.024 1.00 95.94 77 ARG A O 1
ATOM 625 N N . LEU A 1 78 ? 7.298 5.878 -9.131 1.00 97.44 78 LEU A N 1
ATOM 626 C CA . LEU A 1 78 ? 7.080 5.780 -10.575 1.00 97.44 78 LEU A CA 1
ATOM 627 C C . LEU A 1 78 ? 8.341 6.174 -11.354 1.00 97.44 78 LEU A C 1
ATOM 629 O O . LEU A 1 78 ? 8.790 5.425 -12.222 1.00 97.44 78 LEU A O 1
ATOM 633 N N . LYS A 1 79 ? 8.958 7.309 -11.002 1.00 97.62 79 LYS A N 1
ATOM 634 C CA . LYS A 1 79 ? 10.223 7.760 -11.609 1.00 97.62 79 LYS A CA 1
ATOM 635 C C . LYS A 1 79 ? 11.347 6.749 -11.392 1.00 97.62 79 LYS A C 1
ATOM 637 O O . LYS A 1 79 ? 12.055 6.418 -12.336 1.00 97.62 79 LYS A O 1
ATOM 642 N N . SER A 1 80 ? 11.487 6.240 -10.168 1.00 97.56 80 SER A N 1
ATOM 643 C CA . SER A 1 80 ? 12.497 5.236 -9.818 1.00 97.56 80 SER A CA 1
ATOM 644 C C . SER A 1 80 ? 12.352 3.958 -10.654 1.00 97.56 80 SER A C 1
ATOM 646 O O . SER A 1 80 ? 13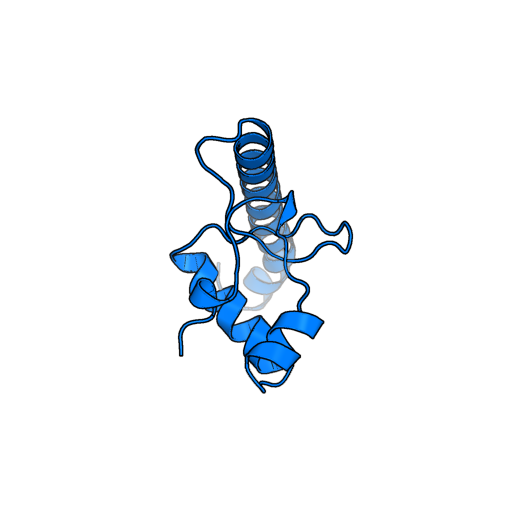.325 3.506 -11.253 1.00 97.56 80 SER A O 1
ATOM 648 N N . ILE A 1 81 ? 11.126 3.440 -10.800 1.00 97.38 81 ILE A N 1
ATOM 649 C CA . ILE A 1 81 ? 10.830 2.289 -11.668 1.00 97.38 81 ILE A CA 1
ATOM 650 C C . ILE A 1 81 ? 11.209 2.598 -13.119 1.00 97.38 81 ILE A C 1
ATOM 652 O O . ILE A 1 81 ? 11.869 1.784 -13.763 1.00 97.38 81 ILE A O 1
ATOM 656 N N . GLY A 1 82 ? 10.846 3.780 -13.625 1.00 96.69 82 GLY A N 1
ATOM 657 C CA . GLY A 1 82 ? 11.227 4.219 -14.968 1.00 96.69 82 GLY A CA 1
ATOM 658 C C . GLY A 1 82 ? 12.743 4.204 -15.188 1.00 96.69 82 GLY A C 1
ATOM 659 O O . GLY A 1 82 ? 13.211 3.679 -16.198 1.00 96.69 82 GLY A O 1
ATOM 660 N N . TRP A 1 83 ? 13.519 4.701 -14.220 1.00 96.75 83 TRP A N 1
ATOM 661 C CA . TRP A 1 83 ? 14.982 4.662 -14.274 1.00 96.75 83 TRP A CA 1
ATOM 662 C C . TRP A 1 83 ? 15.537 3.239 -14.264 1.00 96.75 83 TRP A C 1
ATOM 664 O O . TRP A 1 83 ? 16.416 2.932 -15.069 1.00 96.75 83 TRP A O 1
ATOM 674 N N . SER A 1 84 ? 15.008 2.357 -13.412 1.00 95.75 84 SER A N 1
ATOM 675 C CA . SER A 1 84 ? 15.416 0.948 -13.378 1.00 95.75 84 SER A CA 1
ATOM 676 C C . SER A 1 84 ? 15.096 0.211 -14.683 1.00 95.75 84 SER A C 1
ATOM 678 O O . SER A 1 84 ? 15.876 -0.635 -15.113 1.00 95.75 84 SER A O 1
ATOM 680 N N . LEU A 1 85 ? 13.989 0.552 -15.348 1.00 96.50 85 LEU A N 1
ATOM 681 C CA . LEU A 1 85 ? 13.594 -0.052 -16.623 1.00 96.50 85 LEU A CA 1
ATOM 682 C C . LEU A 1 85 ? 14.406 0.452 -17.821 1.00 96.50 85 LEU A C 1
ATOM 684 O O . LEU A 1 85 ? 14.390 -0.202 -18.859 1.00 96.50 85 LEU A O 1
ATOM 688 N N . LYS A 1 86 ? 15.127 1.575 -17.706 1.00 95.50 86 LYS A N 1
ATOM 689 C CA . LYS A 1 86 ? 15.846 2.193 -18.833 1.00 95.50 86 LYS A CA 1
ATOM 690 C C . LYS A 1 86 ? 16.785 1.213 -19.545 1.00 95.50 86 LYS A C 1
ATOM 692 O O . LYS A 1 86 ? 16.735 1.092 -20.764 1.00 95.50 86 LYS A O 1
ATOM 697 N N . ALA A 1 87 ? 17.629 0.508 -18.791 1.00 95.38 87 ALA A N 1
ATOM 698 C CA . ALA A 1 87 ? 18.564 -0.459 -19.367 1.00 95.38 87 ALA A CA 1
ATOM 699 C C . ALA A 1 87 ? 17.847 -1.706 -19.910 1.00 95.38 87 ALA A C 1
ATOM 701 O O . ALA A 1 87 ? 18.216 -2.210 -20.967 1.00 95.38 87 ALA A O 1
ATOM 702 N N . ALA A 1 88 ? 16.805 -2.171 -19.214 1.00 96.88 88 ALA A N 1
ATOM 703 C CA . ALA A 1 88 ? 16.029 -3.337 -19.625 1.00 96.88 8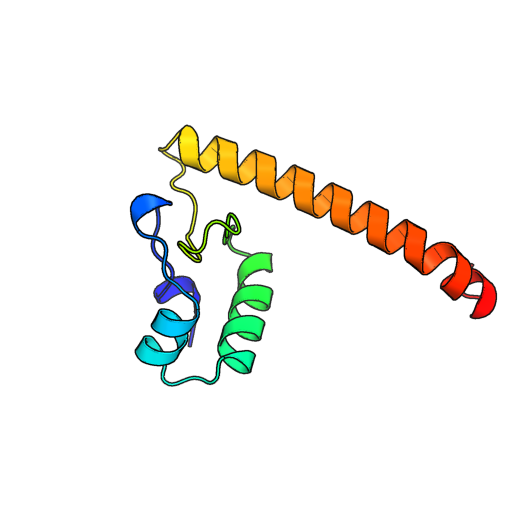8 ALA A CA 1
ATOM 704 C C . ALA A 1 88 ? 15.285 -3.099 -20.950 1.00 96.88 88 ALA A C 1
ATOM 706 O O . ALA A 1 88 ? 15.362 -3.939 -21.837 1.00 96.88 88 ALA A O 1
ATOM 707 N N . ARG A 1 89 ? 14.641 -1.935 -21.119 1.00 96.88 89 ARG A N 1
ATOM 708 C CA . ARG A 1 89 ? 13.948 -1.548 -22.363 1.00 96.88 89 ARG A CA 1
ATOM 709 C C . ARG A 1 89 ? 14.901 -1.470 -23.550 1.00 96.88 89 ARG A C 1
ATOM 711 O O . ARG A 1 89 ? 14.619 -2.049 -24.590 1.00 96.88 89 ARG A O 1
ATOM 718 N N . ARG A 1 90 ? 16.072 -0.850 -23.361 1.00 95.88 90 ARG A N 1
ATOM 719 C CA . ARG A 1 90 ? 17.126 -0.807 -24.386 1.00 95.88 90 ARG A CA 1
ATOM 720 C C . ARG A 1 90 ? 17.588 -2.204 -24.804 1.00 95.88 90 ARG A C 1
ATOM 722 O O . ARG A 1 90 ? 17.798 -2.449 -25.983 1.00 95.88 90 ARG A O 1
ATOM 729 N N . ALA A 1 91 ? 17.750 -3.116 -23.845 1.00 96.75 91 ALA A N 1
ATOM 730 C CA . ALA A 1 91 ? 18.138 -4.495 -24.133 1.00 96.75 91 ALA A CA 1
ATOM 731 C C . ALA A 1 91 ? 17.018 -5.300 -24.819 1.00 96.75 91 ALA A C 1
ATOM 733 O O . ALA A 1 91 ? 17.314 -6.188 -25.612 1.00 96.75 91 ALA A O 1
ATOM 734 N N . ALA A 1 92 ? 15.753 -4.989 -24.522 1.00 96.75 92 ALA A N 1
ATOM 735 C CA . ALA A 1 92 ? 14.583 -5.617 -25.131 1.00 96.75 92 ALA A CA 1
ATOM 736 C C . ALA A 1 92 ? 14.234 -5.058 -26.525 1.00 96.75 92 ALA A C 1
ATOM 738 O O . ALA A 1 92 ? 13.520 -5.720 -27.270 1.00 96.75 92 ALA A O 1
ATOM 739 N N . GLY A 1 93 ? 14.754 -3.878 -26.892 1.00 93.75 93 GLY A N 1
ATOM 740 C CA . GLY A 1 93 ? 14.424 -3.192 -28.147 1.00 93.75 93 GLY A CA 1
ATOM 741 C C . GLY A 1 93 ? 13.132 -2.365 -28.095 1.00 93.75 93 GLY A C 1
ATOM 742 O O . GLY A 1 93 ? 12.628 -1.981 -29.143 1.00 93.75 93 GLY A O 1
ATOM 743 N N . ASP A 1 94 ? 12.615 -2.075 -26.896 1.00 88.12 94 ASP A N 1
ATOM 744 C CA . ASP A 1 94 ? 11.374 -1.314 -26.660 1.00 88.12 94 ASP A CA 1
ATOM 745 C C . ASP A 1 94 ? 11.601 0.223 -26.653 1.00 88.12 94 ASP A C 1
ATOM 747 O O . ASP A 1 94 ? 10.985 0.930 -25.847 1.00 88.12 94 ASP A O 1
ATOM 751 N N . GLU A 1 95 ? 12.547 0.742 -27.452 1.00 65.00 95 GLU A N 1
ATOM 752 C CA . GLU A 1 95 ? 12.886 2.186 -27.490 1.00 65.00 95 GLU A CA 1
ATOM 753 C C . GLU A 1 95 ? 11.878 3.043 -28.270 1.00 65.00 95 GLU A C 1
ATOM 755 O O . GLU A 1 95 ? 11.505 2.665 -29.404 1.00 65.00 95 GLU A O 1
#

Secondary structure (DSSP, 8-state):
--SGGGS-BSGGG-B-HHHHHHHH---HHHHHHHHHHHTTTS--B--SSSS-BBBPPTT-HHHHHHHHHHHHHHHHHHHHHHHHHHHHHHHHT--

Radius of gyration: 16.18 Å; Cα contacts (8 Å, |Δi|>4): 98; chains: 1; bounding box: 36×34×42 Å

Sequence (95 aa):
MNIVDYIPVGYQNAVTRKQLCILTGLSDRKVRDLIADARRETPIINQQDSKGYYIPDTGSIIDMCALRRYVKQEEHRLKSIGWSLKAARRAAGDE

pLDDT: mean 96.42, std 4.06, range [65.0, 98.62]